Protein AF-A0A7S3H9Y0-F1 (afdb_monomer_lite)

Radius of gyration: 20.1 Å; chains: 1; bounding box: 57×47×43 Å

pLDDT: mean 76.73, std 22.88, range [34.69, 97.88]

InterPro domains:
  IPR027357 DOCKER domain [PS51651] (1-114)
  IPR046770 DOCKER, Lobe B [PF20422] (5-96)

Organism: NCBI:txid89044

Foldseek 3Di:
DPPPPPDPPPPVDDDDDDDDKDFDFDCPQVVVVPPPDDDDDDDDDDDPDPDPPDCDPSSQPFTFKIKDKFKAFPVGDRDDPDPVRIDIKMKMFGFDGGPPDPDPDTDTPDIDID

Secondary structure (DSSP, 8-state):
-------TT-TT---------EE---THHHHHHHTTS----------SS-------TTTTTTEEEEEEEEEE-TTS-SS-SSGGG-EEEEEEEEEEEEES-SSS---EEEEEE-

Sequence (114 aa):
SIGADHSLSDPLIAYIIMNSVKSVINHAAELSVRTMNNTSAVNKRPSSFPQAEKLTVEATNQVRVFHYSVPFTLTGKSHAKSIDEQWMRSTILTVKEPFPYIMTRQLVQSREIR

Structure (mmCIF, N/CA/C/O backbone):
data_AF-A0A7S3H9Y0-F1
#
_entry.id   AF-A0A7S3H9Y0-F1
#
loop_
_atom_site.group_PDB
_atom_site.id
_atom_site.type_symbol
_atom_site.label_atom_id
_atom_site.label_alt_id
_atom_site.label_comp_id
_atom_site.label_asym_id
_atom_site.label_entity_id
_atom_site.label_seq_id
_atom_site.pdbx_PDB_ins_code
_atom_site.Cartn_x
_atom_site.Cartn_y
_atom_site.Cartn_z
_atom_site.occupancy
_atom_site.B_iso_or_equiv
_atom_site.auth_seq_id
_atom_site.auth_comp_id
_atom_site.auth_asym_id
_atom_site.auth_atom_id
_atom_site.pdbx_PDB_model_num
ATOM 1 N N . SER A 1 1 ? 29.975 0.653 -7.683 1.00 35.59 1 SER A N 1
ATOM 2 C CA . SER A 1 1 ? 28.610 0.117 -7.850 1.00 35.59 1 SER A CA 1
ATOM 3 C C . SER A 1 1 ? 28.422 -1.014 -6.856 1.00 35.59 1 SER A C 1
ATOM 5 O O . SER A 1 1 ? 28.924 -2.105 -7.078 1.00 35.59 1 SER A O 1
ATOM 7 N N . ILE A 1 2 ? 27.780 -0.747 -5.719 1.00 34.69 2 ILE A N 1
ATOM 8 C CA . ILE A 1 2 ? 27.449 -1.790 -4.740 1.00 34.69 2 ILE A CA 1
ATOM 9 C C . ILE A 1 2 ? 26.066 -2.309 -5.137 1.00 34.69 2 ILE A C 1
ATOM 11 O O . ILE A 1 2 ? 25.048 -1.766 -4.722 1.00 34.69 2 ILE A O 1
ATOM 15 N N . GLY A 1 3 ? 26.040 -3.270 -6.058 1.00 42.38 3 GLY A N 1
ATOM 16 C CA . GLY A 1 3 ? 24.843 -4.050 -6.358 1.00 42.38 3 GLY A CA 1
ATOM 17 C C . GLY A 1 3 ? 24.746 -5.150 -5.317 1.00 42.38 3 GLY A C 1
ATOM 18 O O . GLY A 1 3 ? 25.307 -6.222 -5.506 1.00 42.38 3 GLY A O 1
ATOM 19 N N . ALA A 1 4 ? 24.138 -4.846 -4.176 1.00 47.00 4 ALA A N 1
ATOM 20 C CA . ALA A 1 4 ? 23.853 -5.857 -3.178 1.00 47.00 4 ALA A CA 1
ATOM 21 C C . ALA A 1 4 ? 22.479 -6.452 -3.496 1.00 47.00 4 ALA A C 1
ATOM 23 O O . ALA A 1 4 ? 21.456 -5.990 -2.989 1.00 47.00 4 ALA A O 1
ATOM 24 N N . ASP A 1 5 ? 22.466 -7.452 -4.377 1.00 51.41 5 ASP A N 1
ATOM 25 C CA . ASP A 1 5 ? 21.309 -8.319 -4.608 1.00 51.41 5 ASP A CA 1
ATOM 26 C C . ASP A 1 5 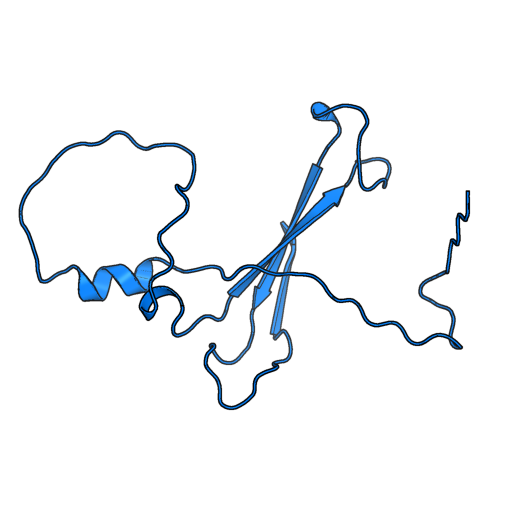? 21.127 -9.220 -3.377 1.00 51.41 5 ASP A C 1
ATOM 28 O O . ASP A 1 5 ? 21.399 -10.419 -3.387 1.00 51.41 5 ASP A O 1
ATOM 32 N N . HIS A 1 6 ? 20.727 -8.621 -2.256 1.00 57.78 6 HIS A N 1
ATOM 33 C CA . HIS A 1 6 ? 20.322 -9.376 -1.084 1.00 57.78 6 HIS A CA 1
ATOM 34 C C . HIS A 1 6 ? 18.979 -10.031 -1.397 1.00 57.78 6 HIS A C 1
ATOM 36 O O . HIS A 1 6 ? 17.953 -9.357 -1.503 1.00 57.78 6 HIS A O 1
ATOM 42 N N . SER A 1 7 ? 18.989 -11.355 -1.553 1.00 63.38 7 SER A N 1
ATOM 43 C CA . SER A 1 7 ? 17.754 -12.126 -1.627 1.00 63.38 7 SER A CA 1
ATOM 44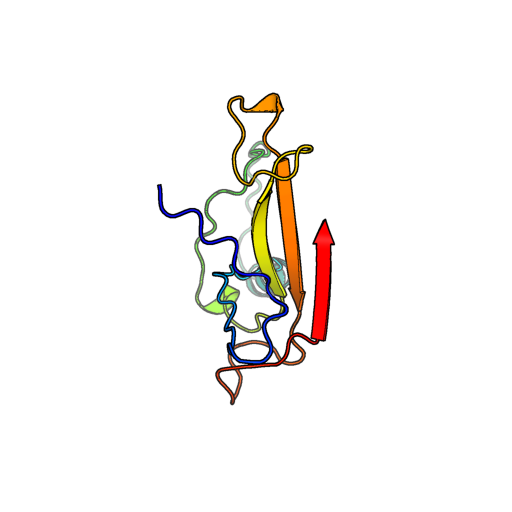 C C . SER A 1 7 ? 16.947 -11.884 -0.352 1.00 63.38 7 SER A C 1
ATOM 46 O O . SER A 1 7 ? 17.453 -12.114 0.743 1.00 63.38 7 SER A O 1
ATOM 48 N N . LEU A 1 8 ? 15.678 -11.484 -0.479 1.00 71.12 8 LEU A N 1
ATOM 49 C CA . LEU A 1 8 ? 14.742 -11.290 0.647 1.00 71.12 8 LEU A CA 1
ATOM 50 C C . LEU A 1 8 ? 14.405 -12.594 1.403 1.00 71.12 8 LEU A C 1
ATOM 52 O O . LEU A 1 8 ? 13.476 -12.632 2.206 1.00 71.12 8 LEU A O 1
ATOM 56 N N . SER A 1 9 ? 15.123 -13.675 1.108 1.00 78.56 9 SER A N 1
ATOM 57 C CA . SER A 1 9 ? 14.950 -15.009 1.666 1.00 78.56 9 SER A CA 1
ATOM 58 C C . SER A 1 9 ? 16.093 -15.431 2.592 1.00 78.56 9 SER A C 1
ATOM 60 O O . SER A 1 9 ? 16.116 -16.594 2.986 1.00 78.56 9 SER A O 1
ATOM 62 N N . ASP A 1 10 ? 17.068 -14.561 2.879 1.00 88.25 10 ASP A N 1
ATOM 63 C CA . ASP A 1 10 ? 18.174 -14.902 3.781 1.00 88.25 10 ASP A CA 1
ATOM 64 C C . ASP A 1 10 ? 17.644 -15.098 5.217 1.00 88.25 10 ASP A C 1
ATOM 66 O O . ASP A 1 10 ? 17.150 -14.141 5.819 1.00 88.25 10 ASP A O 1
ATOM 70 N N . PRO A 1 11 ? 17.729 -16.317 5.789 1.00 86.94 11 PRO A N 1
ATOM 71 C CA . PRO A 1 11 ? 17.190 -16.601 7.116 1.00 86.94 11 PRO A CA 1
ATOM 72 C C . PRO A 1 11 ? 17.990 -15.951 8.253 1.00 86.94 11 PRO A C 1
ATOM 74 O O . PRO A 1 11 ? 17.511 -15.926 9.386 1.00 86.94 11 PRO A O 1
ATOM 77 N N . LEU A 1 12 ? 19.198 -15.445 7.987 1.00 92.75 12 LEU A N 1
ATOM 78 C CA . LEU A 1 12 ? 20.043 -14.780 8.980 1.00 92.75 12 LEU A CA 1
ATOM 79 C C . LEU A 1 12 ? 19.778 -13.271 9.068 1.00 92.75 12 LEU A C 1
ATOM 81 O O . LEU A 1 12 ? 20.320 -12.610 9.955 1.00 92.75 12 LEU A O 1
ATOM 85 N N . ILE A 1 13 ? 18.949 -12.720 8.175 1.00 90.75 13 ILE A N 1
ATOM 86 C CA . ILE A 1 13 ? 18.667 -11.287 8.097 1.00 90.75 13 ILE A CA 1
ATOM 87 C C . ILE A 1 13 ? 17.194 -11.024 8.419 1.00 90.75 13 ILE A C 1
ATOM 89 O O . ILE A 1 13 ? 16.282 -11.560 7.795 1.00 90.75 13 ILE A O 1
ATOM 93 N N . ALA A 1 14 ? 16.954 -10.137 9.386 1.00 90.25 14 ALA A N 1
ATOM 94 C CA . ALA A 1 14 ? 15.624 -9.605 9.653 1.00 90.25 14 ALA A CA 1
ATOM 95 C C . ALA A 1 14 ? 15.363 -8.365 8.784 1.00 90.25 14 ALA A C 1
ATOM 97 O O . ALA A 1 14 ? 16.157 -7.423 8.779 1.00 90.25 14 ALA A O 1
ATOM 98 N N . TYR A 1 15 ? 14.223 -8.338 8.091 1.00 87.69 15 TYR A N 1
ATOM 99 C CA . TYR A 1 15 ? 13.829 -7.231 7.219 1.00 87.69 15 TYR A CA 1
ATOM 100 C C . TYR A 1 15 ? 12.643 -6.459 7.796 1.00 87.69 15 TYR A C 1
ATOM 102 O O . TYR A 1 15 ? 11.659 -7.044 8.249 1.00 87.69 15 TYR A O 1
ATOM 110 N N . ILE A 1 16 ? 12.708 -5.129 7.717 1.00 91.81 16 ILE A N 1
ATOM 111 C CA . ILE A 1 16 ? 11.588 -4.233 8.019 1.00 91.81 16 ILE A CA 1
ATOM 112 C C . ILE A 1 16 ? 11.301 -3.415 6.761 1.00 91.81 16 ILE A C 1
ATOM 114 O O . ILE A 1 16 ? 12.171 -2.704 6.262 1.00 91.81 16 ILE A O 1
ATOM 118 N N . ILE A 1 17 ? 10.071 -3.507 6.254 1.00 91.19 17 ILE A N 1
ATOM 119 C CA . ILE A 1 17 ? 9.624 -2.751 5.079 1.00 91.19 17 ILE A CA 1
ATOM 120 C C . ILE A 1 17 ? 8.811 -1.554 5.565 1.00 91.19 17 ILE A C 1
ATOM 122 O O . ILE A 1 17 ? 7.747 -1.721 6.161 1.00 91.19 17 ILE A O 1
ATOM 126 N N . MET A 1 18 ? 9.303 -0.347 5.292 1.00 94.25 18 MET A N 1
ATOM 127 C CA . MET A 1 18 ? 8.643 0.904 5.662 1.00 94.25 18 MET A CA 1
ATOM 128 C C . MET A 1 18 ? 8.295 1.696 4.407 1.00 94.25 18 MET A C 1
ATOM 130 O O . MET A 1 18 ? 9.174 2.247 3.752 1.00 94.25 18 MET A O 1
ATOM 134 N N . ASN A 1 19 ? 7.002 1.772 4.094 1.00 93.56 19 ASN A N 1
ATOM 135 C CA . ASN A 1 19 ? 6.492 2.611 3.014 1.00 93.56 19 ASN A CA 1
ATOM 136 C C . ASN A 1 19 ? 5.740 3.800 3.604 1.00 93.56 19 ASN A C 1
ATOM 138 O O . ASN A 1 19 ? 4.911 3.633 4.499 1.00 93.56 19 ASN A O 1
ATOM 142 N N . SER A 1 20 ? 5.996 4.990 3.065 1.00 95.31 20 SER A N 1
ATOM 143 C CA . SER A 1 20 ? 5.157 6.150 3.351 1.00 95.31 20 SER A CA 1
ATOM 144 C C . SER A 1 20 ? 3.813 5.993 2.642 1.00 95.31 20 SER A C 1
ATOM 146 O O . SER A 1 20 ? 3.762 5.635 1.464 1.00 95.31 20 SER A O 1
ATOM 148 N N . VAL A 1 21 ? 2.726 6.256 3.363 1.00 94.44 21 VAL A N 1
ATOM 149 C CA . VAL A 1 21 ? 1.353 6.147 2.862 1.00 94.44 21 VAL A CA 1
ATOM 150 C C . VAL A 1 21 ? 0.623 7.473 3.043 1.00 94.44 21 VAL A C 1
ATOM 152 O O . VAL A 1 21 ? 0.951 8.266 3.923 1.00 94.44 21 VAL A O 1
ATOM 155 N N . LYS A 1 22 ? -0.396 7.707 2.220 1.00 91.88 22 LYS A N 1
ATOM 156 C CA . LYS A 1 22 ? -1.317 8.842 2.336 1.00 91.88 22 LYS A CA 1
ATOM 157 C C . LYS A 1 22 ? -2.695 8.339 2.734 1.00 91.88 22 LYS A C 1
ATOM 159 O O . LYS A 1 22 ? -3.101 7.275 2.278 1.00 91.88 22 LYS A O 1
ATOM 164 N N . SER A 1 23 ? -3.419 9.083 3.561 1.00 91.00 23 SER A N 1
ATOM 165 C CA . SER A 1 23 ? -4.824 8.782 3.834 1.00 91.00 23 SER A CA 1
ATOM 166 C C . SER A 1 23 ? -5.667 8.966 2.571 1.00 91.00 23 SER A C 1
ATOM 168 O O . SER A 1 23 ? -5.434 9.877 1.777 1.00 91.00 23 SER A O 1
ATOM 170 N N . VAL A 1 24 ? -6.657 8.097 2.392 1.00 87.44 24 VAL A N 1
ATOM 171 C CA . VAL A 1 24 ? -7.725 8.277 1.408 1.00 87.44 24 VAL A CA 1
ATOM 172 C C . VAL A 1 24 ? -8.932 8.813 2.164 1.00 87.44 24 VAL A C 1
ATOM 174 O O . VAL A 1 24 ? -9.512 8.119 3.001 1.00 87.44 24 VAL A O 1
ATOM 177 N N . ILE A 1 25 ? -9.269 10.073 1.910 1.00 79.12 25 ILE A N 1
ATOM 178 C CA . ILE A 1 25 ? -10.376 10.767 2.563 1.00 79.12 25 ILE A CA 1
ATOM 179 C C . ILE A 1 25 ? -11.607 10.600 1.673 1.00 79.12 25 ILE A C 1
ATOM 181 O O . ILE A 1 25 ? -11.632 11.068 0.540 1.00 79.12 25 ILE A O 1
ATOM 185 N N . ASN A 1 26 ? -12.634 9.911 2.173 1.00 60.97 26 ASN A N 1
ATOM 186 C CA . ASN A 1 26 ? -13.917 9.836 1.481 1.00 60.97 26 ASN A CA 1
ATOM 187 C C . ASN A 1 26 ? -14.716 11.116 1.770 1.00 60.97 26 ASN A C 1
ATOM 189 O O . ASN A 1 26 ? -15.136 11.342 2.904 1.00 60.97 26 ASN A O 1
ATOM 193 N N . HIS A 1 27 ? -15.008 11.908 0.736 1.00 53.91 27 HIS A N 1
ATOM 194 C CA . HIS A 1 27 ? -15.815 13.142 0.812 1.00 53.91 27 HIS A CA 1
ATOM 195 C C . HIS A 1 27 ? -17.241 12.973 1.359 1.00 53.91 27 HIS A C 1
ATOM 197 O O . HIS A 1 27 ? -17.938 13.962 1.584 1.00 53.91 27 HIS A O 1
ATOM 203 N N . ALA A 1 28 ? -17.697 11.740 1.595 1.00 47.03 28 ALA A N 1
ATOM 204 C CA . ALA A 1 28 ? -19.018 11.472 2.153 1.00 47.03 28 ALA A CA 1
ATOM 205 C C . ALA A 1 28 ? -19.226 12.134 3.532 1.00 47.03 28 ALA A C 1
ATOM 207 O O . ALA A 1 28 ? -20.337 12.562 3.835 1.00 47.03 28 ALA A O 1
ATOM 208 N N . ALA A 1 29 ? -18.168 12.290 4.339 1.00 44.91 29 ALA A N 1
ATOM 209 C CA . ALA A 1 29 ? -18.263 12.951 5.643 1.00 44.91 29 ALA A CA 1
ATOM 210 C C . ALA A 1 29 ? -18.400 14.486 5.549 1.00 44.91 29 ALA A C 1
ATOM 212 O O . ALA A 1 29 ? -19.022 15.098 6.416 1.00 44.91 29 ALA A O 1
ATOM 213 N N . GLU A 1 30 ? -17.898 15.125 4.484 1.00 44.19 30 GLU A N 1
ATOM 214 C CA . GLU A 1 30 ? -18.049 16.579 4.297 1.00 44.19 30 GLU A CA 1
ATOM 215 C C . GLU A 1 30 ? -19.473 16.983 3.888 1.00 44.19 30 GLU A C 1
ATOM 217 O O . GLU A 1 30 ? -19.892 18.117 4.136 1.00 44.19 30 GLU A O 1
ATOM 222 N N . LEU A 1 31 ? -20.245 16.068 3.294 1.00 42.41 31 LEU A N 1
ATOM 223 C CA . LEU A 1 31 ? -21.627 16.331 2.881 1.00 42.41 31 LEU 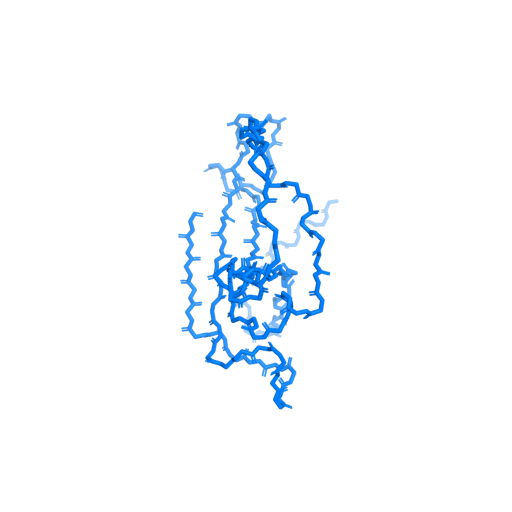A CA 1
ATOM 224 C C . LEU A 1 31 ? -22.578 16.500 4.073 1.00 42.41 31 LEU A C 1
ATOM 226 O O . LEU A 1 31 ? -23.542 17.248 3.955 1.00 42.41 31 LEU A O 1
ATOM 230 N N . SER A 1 32 ? -22.291 15.890 5.230 1.00 38.91 32 SER A N 1
ATOM 231 C CA . SER A 1 32 ? -23.152 16.006 6.418 1.00 38.91 32 SER A CA 1
ATOM 232 C C . SER A 1 32 ? -23.012 17.344 7.154 1.00 38.91 32 SER A C 1
ATOM 234 O O . SER A 1 32 ? -23.908 17.711 7.910 1.00 38.91 32 SER A O 1
ATOM 236 N N . VAL A 1 33 ? -21.908 18.073 6.962 1.00 43.97 33 VAL A N 1
ATOM 237 C CA . VAL A 1 33 ? -21.661 19.366 7.634 1.00 43.97 33 VAL A CA 1
ATOM 238 C C . VAL A 1 33 ? -22.087 20.543 6.749 1.00 43.97 33 VAL A C 1
ATOM 240 O O . VAL A 1 33 ? -22.467 21.600 7.250 1.00 43.97 33 VAL A O 1
ATOM 243 N N . ARG A 1 34 ? -22.078 20.371 5.420 1.00 41.47 34 ARG A N 1
ATOM 244 C CA . ARG A 1 34 ? -22.370 21.454 4.466 1.00 41.47 34 ARG A CA 1
ATOM 245 C C . ARG A 1 34 ? -23.862 21.686 4.188 1.00 41.47 34 ARG A C 1
ATOM 247 O O . ARG A 1 34 ? -24.189 22.697 3.576 1.00 41.47 34 ARG A O 1
ATOM 254 N N . THR A 1 35 ? -24.778 20.838 4.665 1.00 37.91 35 THR A N 1
ATOM 255 C CA . THR A 1 35 ? -26.228 20.998 4.404 1.00 37.91 35 THR A CA 1
ATOM 256 C C . THR A 1 35 ? -26.882 22.175 5.144 1.00 37.91 35 THR A C 1
ATOM 258 O O . THR A 1 35 ? -28.035 22.480 4.871 1.00 37.91 35 THR A O 1
ATOM 261 N N . MET A 1 36 ? -26.179 22.891 6.029 1.00 40.44 36 MET A N 1
ATOM 262 C CA . MET A 1 36 ? -26.771 24.042 6.728 1.00 40.44 36 MET A CA 1
ATOM 263 C C . MET A 1 36 ? -26.468 25.412 6.112 1.00 40.44 36 MET A C 1
ATOM 265 O O . MET A 1 36 ? -27.112 26.364 6.529 1.00 40.44 36 MET A O 1
ATOM 269 N N . ASN A 1 37 ? -25.562 25.568 5.134 1.00 47.31 37 ASN A N 1
ATOM 270 C CA . ASN A 1 37 ? -25.171 26.915 4.691 1.00 47.31 37 ASN A CA 1
ATOM 271 C C . ASN A 1 37 ? -25.026 27.073 3.164 1.00 47.31 37 ASN A C 1
ATOM 273 O O . ASN A 1 37 ? -24.078 26.581 2.558 1.00 47.31 37 ASN A O 1
ATOM 277 N N . ASN A 1 38 ? -25.916 27.913 2.623 1.00 37.84 38 ASN A N 1
ATOM 278 C CA . ASN A 1 38 ? -25.844 28.692 1.379 1.00 37.84 38 ASN A CA 1
ATOM 279 C C . ASN A 1 38 ? -26.326 28.077 0.052 1.00 37.84 38 ASN A C 1
ATOM 281 O O . ASN A 1 38 ? -25.590 27.475 -0.727 1.00 37.84 38 ASN A O 1
ATOM 285 N N . THR A 1 39 ? -27.559 28.468 -0.283 1.00 43.22 39 THR A N 1
ATOM 286 C CA . THR A 1 39 ? -27.982 28.921 -1.614 1.00 43.22 39 THR A CA 1
ATOM 287 C 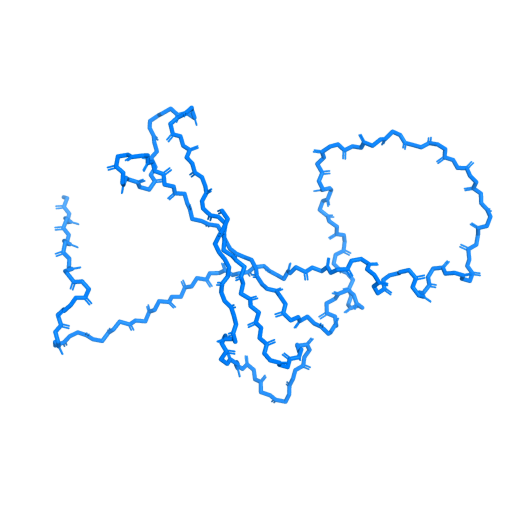C . THR A 1 39 ? -26.961 29.870 -2.248 1.00 43.22 39 THR A C 1
ATOM 289 O O . THR A 1 39 ? -26.814 30.999 -1.787 1.00 43.22 39 THR A O 1
ATOM 292 N N . SER A 1 40 ? -26.296 29.434 -3.322 1.00 40.84 40 SER A N 1
ATOM 293 C CA . SER A 1 40 ? -25.868 30.251 -4.475 1.00 40.84 40 SER A CA 1
ATOM 294 C C . SER A 1 40 ? -25.209 29.345 -5.519 1.00 40.84 40 SER A C 1
ATOM 296 O O . SER A 1 40 ? -24.080 28.890 -5.350 1.00 40.84 40 SER A O 1
ATOM 298 N N . ALA A 1 41 ? -25.932 29.067 -6.602 1.00 45.91 41 ALA A N 1
ATOM 299 C CA . ALA A 1 41 ? -25.427 28.324 -7.748 1.00 45.91 41 ALA A CA 1
ATOM 300 C C . ALA A 1 41 ? -24.438 29.190 -8.546 1.00 45.91 41 ALA A C 1
ATOM 302 O O . ALA A 1 41 ? -24.827 30.193 -9.140 1.00 45.91 41 ALA A O 1
ATOM 303 N N . VAL A 1 42 ? -23.165 28.789 -8.590 1.00 40.53 42 VAL A N 1
ATOM 304 C CA . VAL A 1 42 ? -22.176 29.330 -9.533 1.00 40.53 42 VAL A CA 1
ATOM 305 C C . VAL A 1 42 ? -21.487 28.166 -10.236 1.00 40.53 42 VAL A C 1
ATOM 307 O O . VAL A 1 42 ? -20.725 27.408 -9.639 1.00 40.53 42 VAL A O 1
ATOM 310 N N . ASN A 1 43 ? -21.779 28.045 -11.530 1.00 45.44 43 ASN A N 1
ATOM 311 C CA . ASN A 1 43 ? -21.171 27.107 -12.466 1.00 45.44 43 ASN A CA 1
ATOM 312 C C . ASN A 1 43 ? -19.640 27.276 -12.504 1.00 45.44 43 ASN A C 1
ATOM 314 O O . ASN A 1 43 ? -19.144 28.312 -12.949 1.00 45.44 43 ASN A O 1
ATOM 318 N N . LYS A 1 44 ? -18.879 26.246 -12.112 1.00 41.44 44 LYS A N 1
ATOM 319 C CA . LYS A 1 44 ? -17.440 26.138 -12.409 1.00 41.44 44 LYS A CA 1
ATOM 320 C C . LYS A 1 44 ? -17.133 24.787 -13.059 1.00 41.44 44 LYS A C 1
ATOM 322 O O . LYS A 1 44 ? -17.589 23.750 -12.591 1.00 41.44 44 LYS A O 1
ATOM 327 N N . ARG A 1 45 ? -16.386 24.842 -14.171 1.00 37.66 45 ARG A N 1
ATOM 328 C CA . ARG A 1 45 ? -15.919 23.696 -14.976 1.00 37.66 45 ARG A CA 1
ATOM 329 C C . ARG A 1 45 ? -15.212 22.637 -14.113 1.00 37.66 45 ARG A C 1
ATOM 331 O O . ARG A 1 45 ? -14.486 23.024 -13.198 1.00 37.66 45 ARG A O 1
ATOM 338 N N . PRO A 1 46 ? -15.321 21.340 -14.455 1.00 40.12 46 PRO A N 1
ATOM 339 C CA . PRO A 1 46 ? -14.583 20.287 -13.768 1.00 40.12 46 PRO A CA 1
ATOM 340 C C . PRO A 1 46 ? -13.091 20.378 -14.122 1.00 40.12 46 PRO A C 1
ATOM 342 O O . PRO A 1 46 ? -12.696 20.158 -15.265 1.00 40.12 46 PRO A O 1
ATOM 345 N N . SER A 1 47 ? -12.255 20.735 -13.147 1.00 38.44 47 SER A N 1
ATOM 346 C CA . SER A 1 47 ? -10.798 20.643 -13.253 1.00 38.44 47 SER A CA 1
ATOM 347 C C . SER A 1 47 ? -10.371 19.189 -13.053 1.00 38.44 47 SER A C 1
ATOM 349 O O . SER A 1 47 ? -10.589 18.616 -11.990 1.00 38.44 47 SER A O 1
ATOM 351 N N . SER A 1 48 ? -9.756 18.593 -14.072 1.00 43.56 48 SER A N 1
ATOM 352 C CA . SER A 1 48 ? -9.382 17.174 -14.155 1.00 43.56 48 SER A CA 1
ATOM 353 C C . SER A 1 48 ? -8.134 16.776 -13.351 1.00 43.56 48 SER A C 1
ATOM 355 O O . SER A 1 48 ? -7.439 15.834 -13.717 1.00 43.56 48 SER A O 1
ATOM 357 N N . PHE A 1 49 ? -7.837 17.471 -12.256 1.00 38.50 49 PHE A N 1
ATOM 358 C CA . PHE A 1 49 ? -6.789 17.094 -11.309 1.00 38.50 49 PHE A CA 1
ATOM 359 C C . PHE A 1 49 ? -7.296 17.409 -9.902 1.00 38.50 49 PHE A C 1
ATOM 361 O O . PHE A 1 49 ? -7.775 18.529 -9.702 1.00 38.50 49 PHE A O 1
ATOM 368 N N . PRO A 1 50 ? -7.221 16.475 -8.932 1.00 42.28 50 PRO A N 1
ATOM 369 C CA . PRO A 1 50 ? -7.575 16.789 -7.559 1.00 42.28 50 PRO A CA 1
ATOM 370 C C . PRO A 1 50 ? -6.590 17.849 -7.068 1.00 42.28 50 PRO A C 1
ATOM 372 O O . PRO A 1 50 ? -5.403 17.593 -6.852 1.00 42.28 50 PRO A O 1
ATOM 375 N N . GLN A 1 51 ? -7.094 19.079 -6.984 1.00 42.25 51 GLN A N 1
ATOM 376 C CA . GLN A 1 51 ? -6.484 20.190 -6.275 1.00 42.25 51 GLN A CA 1
ATOM 377 C C . GLN A 1 51 ? -6.023 19.661 -4.915 1.00 42.25 51 GLN A C 1
ATOM 379 O O . GLN A 1 51 ? -6.733 18.851 -4.335 1.00 42.25 51 GLN A O 1
ATOM 384 N N . ALA A 1 52 ? -4.837 20.047 -4.432 1.00 45.38 52 ALA A N 1
ATOM 385 C CA . ALA A 1 52 ? -4.369 19.636 -3.109 1.00 45.38 52 ALA A CA 1
ATOM 386 C C . ALA A 1 52 ? -5.418 20.062 -2.072 1.00 45.38 52 ALA A C 1
ATOM 388 O O . ALA A 1 52 ? -5.499 21.231 -1.691 1.00 45.38 52 ALA A O 1
ATOM 389 N N . GLU A 1 53 ? -6.293 19.128 -1.720 1.00 54.03 53 GLU A N 1
ATOM 390 C CA . GLU A 1 53 ? -7.436 19.396 -0.876 1.00 54.03 53 GLU A CA 1
ATOM 391 C C . GLU A 1 53 ? -6.910 19.780 0.488 1.00 54.03 53 GLU A C 1
ATOM 393 O O . GLU A 1 53 ? -6.018 19.139 1.052 1.00 54.03 53 GLU A O 1
ATOM 398 N N . LYS A 1 54 ? -7.419 20.902 0.984 1.00 57.25 54 LYS A N 1
ATOM 399 C CA . LYS A 1 54 ? -7.039 21.441 2.275 1.00 57.25 54 LYS A CA 1
ATOM 400 C C . LYS A 1 54 ? -7.441 20.397 3.318 1.00 57.25 54 LYS A C 1
ATOM 402 O O . LYS A 1 54 ? -8.619 20.289 3.634 1.00 57.25 54 LYS A O 1
ATOM 407 N N . LEU A 1 55 ? -6.474 19.611 3.798 1.00 63.19 55 LEU A N 1
ATOM 408 C CA . LEU A 1 55 ? -6.677 18.613 4.846 1.00 63.19 55 LEU A CA 1
ATOM 409 C C . LEU A 1 55 ? -7.216 19.352 6.075 1.00 63.19 55 LEU A C 1
ATOM 411 O O . LEU A 1 55 ? -6.476 20.071 6.750 1.00 63.19 55 LEU A O 1
ATOM 415 N N . THR A 1 56 ? -8.516 19.252 6.322 1.00 75.06 56 THR A N 1
ATOM 416 C CA . THR A 1 56 ? -9.106 19.776 7.549 1.00 75.06 56 THR A CA 1
ATOM 417 C C . THR A 1 56 ? -8.924 18.749 8.659 1.00 75.06 56 THR A C 1
ATOM 419 O O . THR A 1 56 ? -8.782 17.550 8.396 1.00 75.06 56 THR A O 1
ATOM 422 N N . VAL A 1 57 ? -8.918 19.203 9.912 1.00 73.62 57 VAL A N 1
ATOM 423 C CA . VAL A 1 57 ? -8.824 18.295 11.066 1.00 73.62 57 VAL A CA 1
ATOM 424 C C . VAL A 1 57 ? -9.978 17.288 11.023 1.00 73.62 57 VAL A C 1
ATOM 426 O O . VAL A 1 57 ? -9.790 16.098 11.270 1.00 73.62 57 VAL A O 1
ATOM 429 N N . GLU A 1 58 ? -11.152 17.746 10.599 1.00 73.69 58 GLU A N 1
ATOM 430 C CA . GLU A 1 58 ? -12.364 16.951 10.442 1.00 73.69 58 GLU A CA 1
ATOM 431 C C . GLU A 1 58 ? -12.203 15.880 9.356 1.00 73.69 58 GLU A C 1
ATOM 433 O O . GLU A 1 58 ? -12.574 14.731 9.578 1.00 73.69 58 GLU A O 1
ATOM 438 N N . ALA A 1 59 ? -11.586 16.221 8.220 1.00 71.31 59 ALA A N 1
ATOM 439 C CA . ALA A 1 59 ? -11.331 15.291 7.119 1.00 71.31 59 ALA A CA 1
ATOM 440 C C . ALA A 1 59 ? -10.288 14.213 7.470 1.00 71.31 59 ALA A C 1
ATOM 442 O O . ALA A 1 59 ? -10.258 13.145 6.861 1.00 71.31 59 ALA A O 1
ATOM 443 N N . THR A 1 60 ? -9.436 14.478 8.463 1.00 77.38 60 THR A N 1
ATOM 444 C CA . THR A 1 60 ? -8.465 13.505 8.993 1.00 77.38 60 THR A CA 1
ATOM 445 C C . THR A 1 60 ? -9.007 12.651 10.134 1.00 77.38 60 THR A C 1
ATOM 447 O O . THR A 1 60 ? -8.316 11.746 10.606 1.00 77.38 60 THR A O 1
ATOM 450 N N . ASN A 1 61 ? -10.234 12.915 10.579 1.00 82.88 61 ASN A N 1
ATOM 451 C CA . ASN A 1 61 ? -10.888 12.125 11.603 1.00 82.88 61 ASN A CA 1
ATOM 452 C C . ASN A 1 61 ? -11.574 10.910 10.956 1.00 82.88 61 ASN A C 1
ATOM 454 O O . ASN A 1 61 ? -12.156 11.000 9.880 1.00 82.88 61 ASN A O 1
ATOM 458 N N . GLN A 1 62 ? -11.510 9.760 11.618 1.00 88.69 62 GLN A N 1
ATOM 459 C CA . GLN A 1 62 ? -12.084 8.488 11.171 1.00 88.69 62 GLN A CA 1
ATOM 460 C C . GLN A 1 62 ? -11.446 7.835 9.917 1.00 88.69 62 GLN A C 1
ATOM 462 O O . GLN A 1 62 ? -12.116 7.142 9.146 1.00 88.69 62 GLN A O 1
ATOM 467 N N . VAL A 1 63 ? -10.138 7.993 9.709 1.00 91.56 63 VAL A N 1
ATOM 468 C CA . VAL A 1 63 ? -9.430 7.464 8.526 1.00 91.56 63 VAL A CA 1
ATOM 469 C C . VAL A 1 63 ? -9.156 5.962 8.647 1.00 91.56 63 VAL A C 1
ATOM 471 O O . VAL A 1 63 ? -8.520 5.514 9.597 1.00 91.56 63 VAL A O 1
ATOM 474 N N . ARG A 1 64 ? -9.572 5.176 7.645 1.00 95.12 64 ARG A N 1
ATOM 475 C CA . ARG A 1 64 ? -9.353 3.710 7.588 1.00 95.12 64 ARG A CA 1
ATOM 476 C C . ARG A 1 64 ? -8.523 3.243 6.401 1.00 95.12 64 ARG A C 1
ATOM 478 O O . ARG A 1 64 ? -8.019 2.123 6.409 1.00 95.12 64 ARG A O 1
ATOM 485 N N . VAL A 1 65 ? -8.443 4.073 5.369 1.00 94.62 65 VAL A N 1
ATOM 486 C CA . VAL A 1 65 ? -7.933 3.687 4.058 1.00 94.62 65 VAL A CA 1
ATOM 487 C C . VAL A 1 65 ? -6.683 4.496 3.765 1.00 94.62 65 VAL A C 1
ATOM 489 O O . VAL A 1 65 ? -6.665 5.717 3.924 1.00 94.62 65 VAL A O 1
ATOM 492 N N . PHE A 1 66 ? -5.635 3.805 3.342 1.00 95.19 66 PHE A N 1
ATOM 493 C CA . PHE A 1 66 ? -4.330 4.372 3.054 1.00 95.19 66 PHE A CA 1
ATOM 494 C C . PHE A 1 66 ? -3.876 3.956 1.664 1.00 95.19 66 PHE A C 1
ATOM 496 O O . PHE A 1 66 ? -4.140 2.842 1.226 1.00 95.19 66 PHE A O 1
ATOM 503 N N . HIS A 1 67 ? -3.169 4.838 0.977 1.00 95.69 67 HIS A N 1
ATOM 504 C CA . HIS A 1 67 ? -2.698 4.629 -0.379 1.00 95.69 67 HIS A CA 1
ATOM 505 C C . HIS A 1 67 ? -1.203 4.917 -0.484 1.00 95.69 67 HIS A C 1
ATOM 507 O O . HIS A 1 67 ? -0.706 5.913 0.048 1.00 95.69 67 HIS A O 1
ATOM 513 N N . TYR A 1 68 ? -0.495 4.074 -1.225 1.00 96.00 68 TYR A N 1
ATOM 514 C CA . TYR A 1 68 ? 0.848 4.363 -1.708 1.00 96.00 68 TYR A CA 1
ATOM 515 C C . TYR A 1 68 ? 1.019 3.835 -3.128 1.00 96.00 68 TYR A C 1
ATOM 517 O O . TYR A 1 68 ? 0.319 2.913 -3.552 1.00 96.00 68 TYR A O 1
ATOM 525 N N . SER A 1 69 ? 1.977 4.411 -3.847 1.00 95.12 69 SER A N 1
ATOM 526 C CA . SER A 1 69 ? 2.291 4.001 -5.209 1.00 95.12 69 SER A CA 1
ATOM 527 C C . SER A 1 69 ? 3.771 3.686 -5.352 1.00 95.12 69 SER A C 1
ATOM 529 O O . SER A 1 69 ? 4.608 4.339 -4.730 1.00 95.12 69 SER A O 1
ATOM 531 N N . VAL A 1 70 ? 4.086 2.686 -6.173 1.00 94.62 70 VAL A N 1
ATOM 532 C CA . VAL A 1 70 ? 5.463 2.271 -6.462 1.00 94.62 70 VAL A CA 1
ATOM 533 C C . VAL A 1 70 ? 5.688 2.307 -7.975 1.00 94.62 70 VAL A C 1
ATOM 535 O O . VAL A 1 70 ? 4.919 1.670 -8.706 1.00 94.62 70 VAL A O 1
ATOM 538 N N . PRO A 1 71 ? 6.710 3.033 -8.460 1.00 96.12 71 PRO A N 1
ATOM 539 C CA . PRO A 1 71 ? 7.024 3.079 -9.878 1.00 96.12 71 PRO A CA 1
ATOM 540 C C . PRO A 1 71 ? 7.628 1.744 -10.323 1.00 96.12 71 PRO A C 1
ATOM 542 O O . PRO A 1 71 ? 8.393 1.117 -9.587 1.00 96.12 71 PRO A O 1
ATOM 545 N N . PHE A 1 72 ? 7.275 1.302 -11.525 1.00 95.94 72 PHE A N 1
ATOM 546 C CA . PHE A 1 72 ? 7.861 0.119 -12.141 1.00 95.94 72 PHE A CA 1
ATOM 547 C C . PHE A 1 72 ? 7.869 0.232 -13.667 1.00 95.94 72 PHE A C 1
ATOM 549 O O . PHE A 1 72 ? 7.156 1.042 -14.253 1.00 95.94 72 PHE A O 1
ATOM 556 N N . THR A 1 73 ? 8.662 -0.605 -14.318 1.00 95.94 73 THR A N 1
ATOM 557 C CA . THR A 1 73 ? 8.662 -0.812 -15.765 1.00 95.94 73 THR A CA 1
ATOM 558 C C . THR A 1 73 ? 8.223 -2.240 -16.070 1.00 95.94 73 THR A C 1
ATOM 560 O O . THR A 1 73 ? 8.364 -3.136 -15.234 1.00 95.94 73 THR A O 1
ATOM 563 N N . LEU A 1 74 ? 7.757 -2.499 -17.294 1.00 94.06 74 LEU A N 1
ATOM 564 C CA . LEU A 1 74 ? 7.419 -3.863 -17.733 1.00 94.06 74 LEU A CA 1
ATOM 565 C C . LEU A 1 74 ? 8.628 -4.816 -17.712 1.00 94.06 74 LEU A C 1
ATOM 567 O O . LEU A 1 74 ? 8.468 -6.026 -17.608 1.00 94.06 74 LEU A O 1
ATOM 571 N N . THR A 1 75 ? 9.841 -4.265 -17.758 1.00 94.00 75 THR A N 1
ATOM 572 C CA . THR A 1 75 ? 11.104 -5.006 -17.636 1.00 94.00 75 THR A CA 1
ATOM 573 C C . THR A 1 75 ? 11.527 -5.268 -16.186 1.00 94.00 75 THR A C 1
ATOM 575 O O . THR A 1 75 ? 12.578 -5.862 -15.961 1.00 94.00 75 THR A O 1
ATOM 578 N N . GLY A 1 76 ? 10.739 -4.829 -15.198 1.00 89.12 76 GLY A N 1
ATOM 579 C CA . GLY A 1 76 ? 10.970 -5.081 -13.773 1.00 89.12 76 GLY A CA 1
ATOM 580 C C . GLY A 1 76 ? 11.872 -4.067 -13.063 1.00 89.12 76 GLY A C 1
ATOM 581 O O . GLY A 1 76 ? 12.195 -4.260 -11.895 1.00 89.12 76 GLY A O 1
ATOM 582 N N . LYS A 1 77 ? 12.276 -2.977 -13.727 1.00 92.56 77 LYS A N 1
ATOM 583 C CA . LYS A 1 77 ? 13.039 -1.888 -13.096 1.00 92.56 77 LYS A CA 1
ATOM 584 C C . LYS A 1 77 ? 12.094 -0.918 -12.394 1.00 92.56 77 LYS A C 1
ATOM 586 O O . LYS A 1 77 ? 10.941 -0.792 -12.784 1.00 92.56 77 LYS A O 1
ATOM 591 N N . SER A 1 78 ? 12.583 -0.183 -11.399 1.00 92.69 78 SER A N 1
ATOM 592 C CA . SER A 1 78 ? 11.773 0.855 -10.741 1.00 92.69 78 SER A CA 1
ATOM 593 C C . SER A 1 78 ? 11.555 2.073 -11.643 1.00 92.69 78 SER A C 1
ATOM 595 O O . SER A 1 78 ? 10.454 2.616 -11.701 1.00 92.69 78 SER A O 1
ATOM 597 N N . HIS A 1 79 ? 12.598 2.482 -12.375 1.00 92.44 79 HIS A N 1
ATOM 598 C CA . HIS A 1 79 ? 12.584 3.684 -13.207 1.00 92.44 79 HIS A CA 1
ATOM 599 C C . HIS A 1 79 ? 12.902 3.376 -14.669 1.00 92.44 79 HIS A C 1
ATOM 601 O O . HIS A 1 79 ? 13.849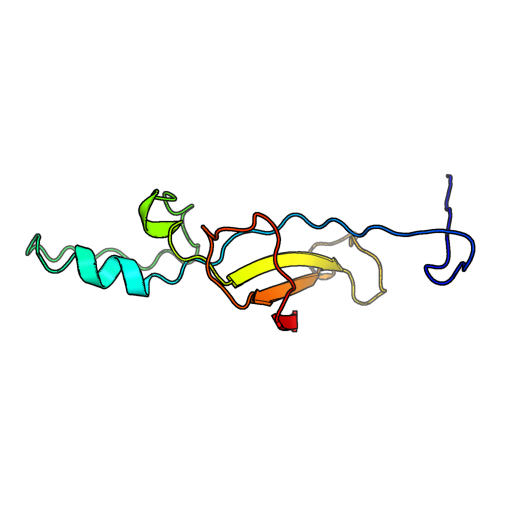 2.641 -14.973 1.00 92.44 79 HIS A O 1
ATOM 607 N N . ALA A 1 80 ? 12.110 3.959 -15.564 1.00 93.75 80 ALA A N 1
ATOM 608 C CA . ALA A 1 80 ? 12.321 3.915 -17.002 1.00 93.75 80 ALA A CA 1
ATOM 609 C C . ALA A 1 80 ? 13.279 5.012 -17.488 1.00 93.75 80 ALA A C 1
ATOM 611 O O . ALA A 1 80 ? 13.575 5.971 -16.775 1.00 93.75 80 ALA A O 1
ATOM 612 N N . LYS A 1 81 ? 13.749 4.872 -18.735 1.00 93.00 81 LYS A N 1
ATOM 613 C CA . LYS A 1 81 ? 14.485 5.940 -19.430 1.00 93.00 81 LYS A CA 1
ATOM 614 C C . LYS A 1 81 ? 13.542 6.950 -20.087 1.00 93.00 81 LYS A C 1
ATOM 616 O O . LYS A 1 81 ? 13.893 8.121 -20.172 1.00 93.00 81 LYS A O 1
ATOM 621 N N . SER A 1 82 ? 12.379 6.486 -20.548 1.00 95.25 82 SER A N 1
ATOM 622 C CA . SER A 1 82 ? 11.315 7.308 -21.133 1.00 95.25 82 SER A CA 1
ATOM 623 C C . SER A 1 82 ? 10.057 7.279 -20.265 1.00 95.25 82 SER A C 1
ATOM 625 O O . SER A 1 82 ? 9.825 6.317 -19.533 1.00 95.25 82 SER A O 1
ATOM 627 N N . ILE A 1 83 ? 9.222 8.314 -20.370 1.00 94.38 83 ILE A N 1
ATOM 628 C CA . ILE A 1 83 ? 7.945 8.398 -19.653 1.00 94.38 83 ILE A CA 1
ATOM 629 C C . ILE A 1 83 ? 6.947 7.328 -20.114 1.00 94.38 83 ILE A C 1
ATOM 631 O O . ILE A 1 83 ? 6.240 6.772 -19.282 1.00 94.38 83 ILE A O 1
ATOM 635 N N . ASP A 1 84 ? 6.950 6.974 -21.403 1.00 95.56 84 ASP A N 1
ATOM 636 C CA . ASP A 1 84 ? 6.012 5.997 -21.987 1.00 95.56 84 ASP A CA 1
ATOM 637 C C . ASP A 1 84 ? 6.219 4.575 -21.443 1.00 95.56 84 ASP A C 1
ATOM 639 O O . ASP A 1 84 ? 5.338 3.720 -21.489 1.00 95.56 84 ASP A O 1
ATOM 643 N N . GLU A 1 85 ? 7.409 4.318 -20.908 1.00 94.88 85 GLU A N 1
ATOM 644 C CA . GLU A 1 85 ? 7.797 3.046 -20.308 1.00 94.88 85 GLU A CA 1
ATOM 645 C C . GLU A 1 85 ? 7.583 3.024 -18.787 1.00 94.88 85 GLU A C 1
ATOM 647 O O . GLU A 1 85 ? 7.762 1.975 -18.156 1.00 94.88 85 GLU A O 1
ATOM 652 N N . GLN A 1 86 ? 7.255 4.169 -18.180 1.00 97.06 86 GLN A N 1
ATOM 653 C CA . GLN A 1 86 ? 7.102 4.306 -16.741 1.00 97.06 86 GLN A CA 1
ATOM 654 C C . GLN A 1 86 ? 5.666 4.003 -16.324 1.00 97.06 86 GLN A C 1
ATOM 656 O O . GLN A 1 86 ? 4.731 4.737 -16.630 1.00 97.06 86 GLN A O 1
ATOM 661 N N . TRP A 1 87 ? 5.516 2.962 -15.515 1.00 94.94 87 TRP A N 1
ATOM 662 C CA . TRP A 1 87 ? 4.249 2.577 -14.911 1.00 94.94 87 TRP A CA 1
ATOM 663 C C . TRP A 1 87 ? 4.258 2.872 -13.416 1.00 94.94 87 TRP A C 1
ATOM 665 O O . TRP A 1 87 ? 5.310 3.067 -12.794 1.00 94.94 87 TRP A O 1
ATOM 675 N N . MET A 1 88 ? 3.064 2.907 -12.833 1.00 95.25 88 MET A N 1
ATOM 676 C CA . MET A 1 88 ? 2.853 3.130 -11.411 1.00 95.25 88 MET A CA 1
ATOM 677 C C . MET A 1 88 ? 1.873 2.085 -10.891 1.00 95.25 88 MET A C 1
ATOM 679 O O . MET A 1 88 ? 0.787 1.935 -11.438 1.00 95.25 88 MET A O 1
ATOM 683 N N . ARG A 1 89 ? 2.259 1.352 -9.845 1.00 94.50 89 ARG A N 1
ATOM 684 C CA . ARG A 1 89 ? 1.378 0.401 -9.162 1.00 94.50 89 ARG A CA 1
ATOM 685 C C . ARG A 1 89 ? 0.771 1.090 -7.960 1.00 94.50 89 ARG A C 1
ATOM 687 O O . ARG A 1 89 ? 1.522 1.503 -7.074 1.00 94.50 89 ARG A O 1
ATOM 694 N N . SER A 1 90 ? -0.548 1.172 -7.893 1.00 94.62 90 SER A N 1
ATOM 695 C CA . SER A 1 90 ? -1.243 1.765 -6.756 1.00 94.62 90 SER A CA 1
ATOM 696 C C . SER A 1 90 ? -1.687 0.677 -5.794 1.00 94.62 90 SER A C 1
ATOM 698 O O . SER A 1 90 ? -2.254 -0.337 -6.180 1.00 94.62 90 SER A O 1
ATOM 700 N N . THR A 1 91 ? -1.397 0.856 -4.511 1.00 96.06 91 THR A N 1
ATOM 701 C CA . THR A 1 91 ? -1.818 -0.072 -3.461 1.00 96.06 91 THR A CA 1
ATOM 702 C C . THR A 1 91 ? -2.673 0.665 -2.449 1.00 96.06 91 THR A C 1
ATOM 704 O O . THR A 1 91 ? -2.288 1.727 -1.958 1.00 96.06 91 THR A O 1
ATOM 707 N N . ILE A 1 92 ? -3.818 0.077 -2.125 1.00 96.38 92 ILE A N 1
ATOM 708 C CA . ILE A 1 92 ? -4.747 0.552 -1.109 1.00 96.38 92 ILE A CA 1
ATOM 709 C C . ILE A 1 92 ? -4.705 -0.429 0.064 1.00 96.38 92 ILE A C 1
ATOM 711 O O . ILE A 1 92 ? -4.837 -1.640 -0.113 1.00 96.38 92 ILE A O 1
ATOM 715 N N . LEU A 1 93 ? -4.497 0.095 1.265 1.00 97.06 93 LEU A N 1
ATOM 716 C CA . LEU A 1 93 ? -4.484 -0.638 2.523 1.00 97.06 93 LEU A CA 1
ATOM 717 C C . LEU A 1 93 ? -5.682 -0.196 3.359 1.00 97.06 93 LEU A C 1
ATOM 719 O O . LEU A 1 93 ? -5.895 1.003 3.533 1.00 97.06 93 LEU A O 1
ATOM 723 N N . THR A 1 94 ? -6.421 -1.146 3.921 1.00 96.56 94 THR A N 1
ATOM 724 C CA . THR A 1 94 ? -7.525 -0.857 4.846 1.00 96.56 94 THR A CA 1
ATOM 725 C C . THR A 1 94 ? -7.229 -1.462 6.208 1.00 96.56 94 THR A C 1
ATOM 727 O O . THR A 1 94 ? -6.827 -2.623 6.296 1.00 96.56 94 THR A O 1
ATOM 730 N N . VAL A 1 95 ? -7.434 -0.690 7.273 1.00 97.19 95 VAL A N 1
ATOM 731 C CA . VAL A 1 95 ? -7.325 -1.152 8.666 1.00 97.19 95 VAL A CA 1
ATOM 732 C C . VAL A 1 95 ? -8.701 -1.381 9.286 1.00 97.19 95 VAL A C 1
ATOM 734 O O . VAL A 1 95 ? -9.701 -0.807 8.846 1.00 97.19 95 VAL A O 1
ATOM 737 N N . LYS A 1 96 ? -8.738 -2.209 10.336 1.00 95.38 96 LYS A N 1
ATOM 738 C CA . LYS A 1 96 ? -9.984 -2.587 11.004 1.00 95.38 96 LYS A CA 1
ATOM 739 C C . LYS A 1 96 ? -10.640 -1.433 11.750 1.00 95.38 96 LYS A C 1
ATOM 741 O O . LYS A 1 96 ? -11.845 -1.270 11.606 1.00 95.38 96 LYS A O 1
ATOM 746 N N . GLU A 1 97 ? -9.891 -0.660 12.536 1.00 95.69 97 GLU A N 1
ATOM 747 C CA . GLU A 1 97 ? -10.415 0.482 13.295 1.00 95.69 97 GLU A CA 1
ATOM 748 C C . GLU A 1 97 ? -9.910 1.800 12.701 1.00 95.69 97 GLU A C 1
ATOM 750 O O . GLU A 1 97 ? -8.805 1.854 12.159 1.00 95.69 97 GLU A O 1
ATOM 755 N N . PRO A 1 98 ? -10.703 2.877 12.742 1.00 93.75 98 PRO A N 1
ATOM 756 C CA . PRO A 1 98 ? -10.311 4.125 12.123 1.00 93.75 98 PRO A CA 1
ATOM 757 C C . PRO A 1 98 ? -9.291 4.852 12.999 1.00 93.75 98 PRO A C 1
ATOM 759 O O . PRO A 1 98 ? -9.321 4.743 14.221 1.00 93.75 98 PRO A O 1
ATOM 762 N N . PHE A 1 99 ? -8.420 5.644 12.387 1.00 93.56 99 PHE A N 1
ATOM 763 C CA . PHE A 1 99 ? -7.600 6.610 13.106 1.00 93.56 99 PHE A CA 1
ATOM 764 C C . PHE A 1 99 ? -8.380 7.919 13.330 1.00 93.56 99 PHE A C 1
ATOM 766 O O . PHE A 1 99 ? -9.108 8.339 12.426 1.00 93.56 99 PHE A O 1
ATOM 773 N N . PRO A 1 100 ? -8.226 8.589 14.489 1.00 93.69 100 PRO A N 1
ATOM 774 C CA . PRO A 1 100 ? -7.414 8.185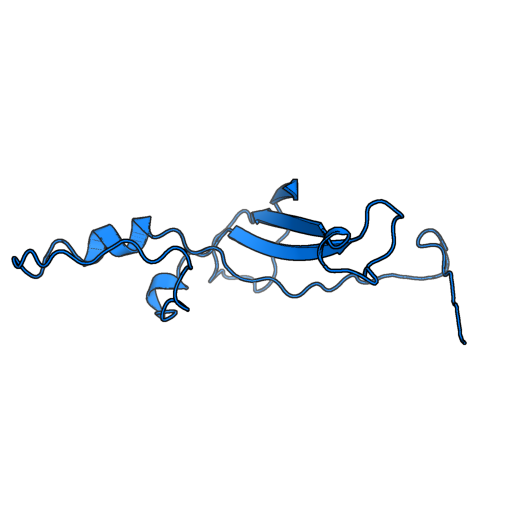 15.638 1.00 93.69 100 PRO A CA 1
ATOM 775 C C . PRO A 1 100 ? -8.003 6.972 16.376 1.00 93.69 100 PRO A C 1
ATOM 777 O O . PRO A 1 100 ? -9.215 6.825 16.493 1.00 93.69 100 PRO A O 1
ATOM 780 N N . TYR A 1 101 ? -7.120 6.119 16.895 1.00 94.94 101 TYR A N 1
ATOM 781 C CA . TYR A 1 101 ? -7.468 4.932 17.674 1.00 94.94 101 TYR A CA 1
ATOM 782 C C . TYR A 1 101 ? -6.653 4.910 18.969 1.00 94.94 101 TYR A C 1
ATOM 784 O O . TYR A 1 101 ? -5.641 5.603 19.079 1.00 94.94 101 TYR A O 1
ATOM 792 N N . ILE A 1 102 ? -7.067 4.097 19.945 1.00 96.50 102 ILE A N 1
ATOM 793 C CA . ILE A 1 102 ? -6.334 3.953 21.210 1.00 96.50 102 ILE A CA 1
ATOM 794 C C . ILE A 1 102 ? -4.888 3.481 20.984 1.00 96.50 102 ILE A C 1
ATOM 796 O O . ILE A 1 102 ? -3.990 3.876 21.721 1.00 96.50 102 ILE A O 1
ATOM 800 N N . MET A 1 103 ? -4.649 2.678 19.938 1.00 96.50 103 MET A N 1
ATOM 801 C CA . MET A 1 103 ? -3.314 2.259 19.504 1.00 96.50 103 MET A CA 1
ATOM 802 C C . MET A 1 103 ? -2.827 3.083 18.307 1.00 96.50 103 MET A C 1
ATOM 804 O O . MET A 1 103 ? -3.583 3.368 17.381 1.00 96.50 103 MET A O 1
ATOM 808 N N . THR A 1 104 ? -1.525 3.371 18.268 1.00 94.94 104 THR A N 1
ATOM 809 C CA . THR A 1 104 ? -0.870 4.113 17.171 1.00 94.94 104 THR A CA 1
ATOM 810 C C . THR A 1 104 ? -0.479 3.240 15.977 1.00 94.94 104 THR A C 1
ATOM 812 O O . THR A 1 104 ? -0.063 3.755 14.943 1.00 94.94 104 THR A O 1
ATOM 815 N N . ARG A 1 105 ? -0.615 1.915 16.101 1.00 96.06 105 ARG A N 1
ATOM 816 C CA . ARG A 1 105 ? -0.349 0.934 15.044 1.00 96.06 105 ARG A CA 1
ATOM 817 C C . ARG A 1 105 ? -1.488 -0.068 14.957 1.00 96.06 105 ARG A C 1
ATOM 819 O O . ARG A 1 105 ? -2.037 -0.474 15.980 1.00 96.06 105 ARG A O 1
ATOM 826 N N . GLN A 1 106 ? -1.813 -0.480 13.739 1.00 96.31 106 GLN A N 1
ATOM 827 C CA . GLN A 1 106 ? -2.853 -1.462 13.461 1.00 96.31 106 GLN A CA 1
ATOM 828 C C . GLN A 1 106 ? -2.398 -2.405 12.351 1.00 96.31 106 GLN A C 1
ATOM 830 O O . GLN A 1 106 ? -1.668 -2.001 11.446 1.00 96.31 106 GLN A O 1
ATOM 835 N N . LEU A 1 107 ? -2.843 -3.660 12.424 1.00 96.88 107 LEU A N 1
ATOM 836 C CA . LEU A 1 107 ? -2.651 -4.618 11.343 1.00 96.88 107 LEU A CA 1
ATOM 837 C C . LEU A 1 107 ? -3.497 -4.199 10.132 1.00 96.88 107 LEU A C 1
ATOM 839 O O . LEU A 1 107 ? -4.656 -3.804 10.278 1.00 96.88 107 LEU A O 1
ATOM 843 N N . VAL A 1 108 ? -2.923 -4.320 8.936 1.00 97.06 108 VAL A N 1
ATOM 844 C CA . VAL A 1 108 ? -3.670 -4.157 7.685 1.00 97.06 108 VAL A CA 1
ATOM 845 C C . VAL A 1 108 ? -4.652 -5.319 7.547 1.00 97.06 108 VAL A C 1
ATOM 847 O O . VAL A 1 108 ? -4.246 -6.477 7.541 1.00 97.06 108 VAL A O 1
ATOM 850 N N . GLN A 1 109 ? -5.939 -5.006 7.424 1.00 97.88 109 GLN A N 1
ATOM 851 C CA . GLN A 1 109 ? -7.006 -5.988 7.254 1.00 97.88 109 GLN A CA 1
ATOM 852 C C . GLN A 1 109 ? -7.177 -6.398 5.789 1.00 97.88 109 GLN A C 1
ATOM 854 O O . GLN A 1 109 ? -7.394 -7.573 5.506 1.00 97.88 109 GLN A O 1
ATOM 859 N N . SER A 1 110 ? -7.090 -5.446 4.857 1.00 97.31 110 SER A N 1
ATOM 860 C CA . SER A 1 110 ? -7.172 -5.733 3.424 1.00 97.31 110 SER A CA 1
ATOM 861 C C . SER A 1 110 ? -6.150 -4.936 2.625 1.00 97.31 110 SER A C 1
ATOM 863 O O . SER A 1 110 ? -5.785 -3.812 2.980 1.00 97.31 110 SER A O 1
ATOM 865 N N . ARG A 1 111 ? -5.679 -5.549 1.537 1.00 96.69 111 ARG A N 1
ATOM 866 C CA . ARG A 1 111 ? -4.738 -4.970 0.582 1.00 96.69 111 ARG A CA 1
ATOM 867 C C . ARG A 1 111 ? -5.285 -5.161 -0.826 1.00 96.69 111 ARG A C 1
ATOM 869 O O . ARG A 1 111 ? -5.443 -6.293 -1.269 1.00 96.69 111 ARG A O 1
ATOM 876 N N . GLU A 1 112 ? -5.518 -4.061 -1.524 1.00 96.00 112 GLU A N 1
ATOM 877 C CA . GLU A 1 112 ? -5.935 -4.028 -2.926 1.00 96.00 112 GLU A CA 1
ATOM 878 C C . GLU A 1 112 ? -4.802 -3.431 -3.768 1.00 96.00 112 GLU A C 1
ATOM 880 O O . GLU A 1 112 ? -4.175 -2.450 -3.366 1.00 96.00 112 GLU A O 1
ATOM 885 N N . ILE A 1 113 ? -4.520 -4.031 -4.923 1.00 93.44 113 ILE A N 1
ATOM 886 C CA . ILE A 1 113 ? -3.521 -3.543 -5.879 1.00 93.44 113 ILE A CA 1
ATOM 887 C C . ILE A 1 113 ? -4.258 -3.188 -7.170 1.00 93.44 113 ILE A C 1
ATOM 889 O O . ILE A 1 113 ? -5.001 -4.021 -7.687 1.00 93.44 113 ILE A O 1
ATOM 893 N N . ARG A 1 114 ? -4.045 -1.966 -7.659 1.00 84.75 114 ARG A N 1
ATOM 894 C CA . ARG A 1 114 ? -4.561 -1.431 -8.921 1.00 84.75 114 ARG A CA 1
ATOM 895 C C . ARG A 1 114 ? -3.419 -1.073 -9.864 1.00 84.75 114 ARG A C 1
ATOM 897 O O . ARG A 1 114 ? -2.338 -0.663 -9.366 1.00 84.75 114 ARG A O 1
#